Protein AF-A0A8T0GZN4-F1 (afdb_monomer_lite)

Sequence (92 aa):
MVCYEVLTGDVPFPEEKNPNNVKRMVLEGVRPDLPAHCPIEPKALITDCWNQDPLKRPSFAVICQKLKYLKYLLMTGFSSYQDSYPSTEEPS

InterPro domains:
  IPR000719 Protein kinase domain [PS50011] (1-70)
  IPR001245 Serine-threonine/tyrosine-protein kinase, catalytic domain [PF07714] (2-67)
  IPR011009 Protein kinase-like domain superfamily [SSF56112] (2-81)
  IPR051681 Serine/Threonine Kinases and Pseudokinases [PTHR44329] (1-70)

Radius of gyration: 17.46 Å; chains: 1; bounding box: 34×56×30 Å

pLDDT: mean 86.26, std 17.27, range [41.06, 98.12]

Organism: Ceratodon purpureus (NCBI:txid3225)

Foldseek 3Di:
DVLQCVQPVDDWPPVDPDVVVVVVCLLVVHGGDHDPPPDPLSVVLVPQCSDNDPVSRDDPVVSVVSVVVVVCCVVVPDPDDDPDPPDDDDDD

Structure (mmCIF, N/CA/C/O backbone):
data_AF-A0A8T0GZN4-F1
#
_entry.id   AF-A0A8T0GZN4-F1
#
loop_
_atom_site.group_PDB
_atom_site.id
_atom_site.type_symbol
_atom_site.label_atom_id
_atom_site.label_alt_id
_atom_site.label_comp_id
_atom_site.label_asym_id
_atom_site.label_entity_id
_atom_site.label_seq_id
_atom_site.pdbx_PDB_ins_code
_atom_site.Cartn_x
_atom_site.Cartn_y
_atom_site.Cartn_z
_atom_site.occupancy
_atom_site.B_iso_or_equiv
_atom_site.auth_seq_id
_atom_site.auth_comp_id
_atom_site.auth_asym_id
_atom_site.auth_atom_id
_atom_site.pdbx_PDB_model_num
ATOM 1 N N . MET A 1 1 ? -2.602 -4.584 -1.312 1.00 89.44 1 MET A N 1
ATOM 2 C CA . MET A 1 1 ? -2.008 -5.307 -2.453 1.00 89.44 1 MET A CA 1
ATOM 3 C C . MET A 1 1 ? -3.060 -5.674 -3.489 1.00 89.44 1 MET A C 1
ATOM 5 O O . MET A 1 1 ? -2.896 -5.218 -4.598 1.00 89.44 1 MET A O 1
ATOM 9 N N . VAL A 1 2 ? -4.190 -6.304 -3.141 1.00 93.31 2 VAL A N 1
ATOM 10 C CA . VAL A 1 2 ? -5.273 -6.627 -4.110 1.00 93.31 2 VAL A CA 1
ATOM 11 C C . VAL A 1 2 ? -5.662 -5.475 -5.052 1.00 93.31 2 VAL A C 1
ATOM 13 O O . VAL A 1 2 ? -5.744 -5.661 -6.257 1.00 93.31 2 VAL A O 1
ATOM 16 N N . CYS A 1 3 ? -5.865 -4.257 -4.536 1.00 91.75 3 CYS A N 1
ATOM 17 C CA . CYS A 1 3 ? -6.230 -3.119 -5.390 1.00 91.75 3 CYS A CA 1
ATOM 18 C C . CYS A 1 3 ? -5.152 -2.747 -6.426 1.00 91.75 3 CYS A C 1
ATOM 20 O O . CYS A 1 3 ? -5.498 -2.199 -7.462 1.00 91.75 3 CYS A O 1
ATOM 22 N N . TYR A 1 4 ? -3.874 -3.026 -6.144 1.00 93.88 4 TYR A N 1
ATOM 23 C CA . TYR A 1 4 ? -2.783 -2.855 -7.105 1.00 93.88 4 TYR A CA 1
ATOM 24 C C . TYR A 1 4 ? -2.954 -3.841 -8.259 1.00 93.88 4 TYR A C 1
ATOM 26 O O . TYR A 1 4 ? -3.084 -3.411 -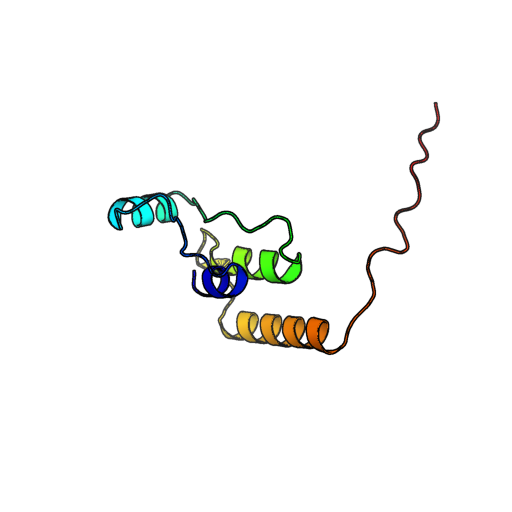9.393 1.00 93.88 4 TYR A O 1
ATOM 34 N N . GLU A 1 5 ? -3.072 -5.135 -7.948 1.00 94.38 5 GLU A N 1
ATOM 35 C CA . GLU A 1 5 ? -3.205 -6.208 -8.944 1.00 94.38 5 GLU A CA 1
ATOM 36 C C . GLU A 1 5 ? -4.430 -6.004 -9.841 1.00 94.38 5 GLU A C 1
ATOM 38 O O . GLU A 1 5 ? -4.359 -6.179 -11.051 1.00 94.38 5 GLU A O 1
ATOM 43 N N . VAL A 1 6 ? -5.554 -5.572 -9.261 1.00 91.00 6 VAL A N 1
ATOM 44 C CA . VAL A 1 6 ? -6.776 -5.265 -10.020 1.00 91.00 6 VAL A CA 1
ATOM 45 C C . VAL A 1 6 ? -6.585 -4.069 -10.955 1.00 91.00 6 VAL A C 1
ATOM 47 O O . VAL A 1 6 ? -7.163 -4.043 -12.037 1.00 91.00 6 VAL A O 1
ATOM 50 N N . LEU A 1 7 ? -5.819 -3.063 -10.530 1.00 88.50 7 LEU A N 1
ATOM 51 C CA . LEU A 1 7 ? -5.611 -1.836 -11.293 1.00 88.50 7 LEU A CA 1
ATOM 52 C C . LEU A 1 7 ? -4.585 -2.024 -12.416 1.00 88.50 7 LEU A C 1
ATOM 54 O O . LEU A 1 7 ? -4.783 -1.496 -13.506 1.00 88.50 7 LEU A O 1
ATOM 58 N N . THR A 1 8 ? -3.480 -2.711 -12.132 1.00 90.31 8 THR A N 1
ATOM 59 C CA . THR A 1 8 ? -2.349 -2.845 -13.060 1.00 90.31 8 THR A CA 1
ATOM 60 C C . THR A 1 8 ? -2.432 -4.111 -13.904 1.00 90.31 8 THR A C 1
ATOM 62 O O . THR A 1 8 ? -1.920 -4.126 -15.016 1.00 90.31 8 THR A O 1
ATOM 65 N N . GLY A 1 9 ? -3.084 -5.165 -13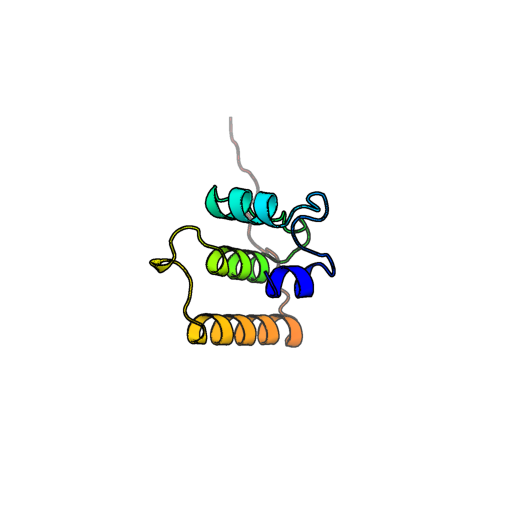.403 1.00 92.25 9 GLY A N 1
ATOM 66 C CA . GLY A 1 9 ? -3.003 -6.511 -13.975 1.00 92.25 9 GLY A CA 1
ATOM 67 C C . GLY A 1 9 ? -1.701 -7.246 -13.631 1.00 92.25 9 GLY A C 1
ATOM 68 O O . GLY A 1 9 ? -1.533 -8.395 -14.037 1.00 92.25 9 GLY A O 1
ATOM 69 N N . ASP A 1 10 ? -0.812 -6.615 -12.862 1.00 92.88 10 ASP A N 1
ATOM 70 C CA . ASP A 1 10 ? 0.514 -7.125 -12.520 1.00 92.88 10 ASP A CA 1
ATOM 71 C C . ASP A 1 10 ? 0.587 -7.609 -11.071 1.00 92.88 10 ASP A C 1
ATOM 73 O O . ASP A 1 10 ? -0.140 -7.146 -10.188 1.00 92.88 10 ASP A O 1
ATOM 77 N N . VAL A 1 11 ? 1.546 -8.495 -10.799 1.00 93.50 11 VAL A N 1
ATOM 78 C CA . VAL A 1 11 ? 1.882 -8.897 -9.429 1.00 93.50 11 VAL A CA 1
ATOM 79 C C . VAL A 1 11 ? 2.727 -7.818 -8.739 1.00 93.50 11 VAL A C 1
ATOM 81 O O . VAL A 1 11 ? 3.605 -7.223 -9.367 1.00 93.50 11 VAL A O 1
ATOM 84 N N . PRO A 1 12 ? 2.514 -7.544 -7.440 1.00 94.56 12 PRO A N 1
ATOM 85 C CA . PRO A 1 12 ? 3.331 -6.585 -6.710 1.00 94.56 12 PRO A CA 1
ATOM 86 C C . PRO A 1 12 ? 4.760 -7.115 -6.536 1.00 94.56 12 PRO A C 1
ATOM 88 O O . PRO A 1 12 ? 4.951 -8.272 -6.170 1.00 94.56 12 PRO A O 1
ATOM 91 N N . PHE A 1 13 ? 5.749 -6.235 -6.713 1.00 95.19 13 PHE A N 1
ATOM 92 C CA . PHE A 1 13 ? 7.181 -6.558 -6.606 1.00 95.19 13 PHE A CA 1
ATOM 93 C C . PHE A 1 13 ? 7.634 -7.699 -7.546 1.00 95.19 13 PHE A C 1
ATOM 95 O O . PHE A 1 13 ? 8.220 -8.672 -7.073 1.00 95.19 13 PHE A O 1
ATOM 102 N N . PRO A 1 14 ? 7.409 -7.595 -8.872 1.00 93.75 14 PRO A N 1
ATOM 103 C CA . PRO A 1 14 ? 7.679 -8.691 -9.813 1.00 93.75 14 PRO A CA 1
ATOM 104 C C . PRO A 1 14 ? 9.159 -9.113 -9.860 1.00 93.75 14 PRO A C 1
ATOM 106 O O . PRO A 1 14 ? 9.468 -10.266 -10.158 1.00 93.75 14 PRO A O 1
ATOM 109 N N . GLU A 1 15 ? 10.069 -8.200 -9.515 1.00 94.56 15 GLU A N 1
ATOM 110 C CA . GLU A 1 15 ? 11.515 -8.440 -9.499 1.00 94.56 15 GLU A CA 1
ATOM 111 C C . GLU A 1 15 ? 11.987 -9.278 -8.299 1.00 94.56 15 GLU A C 1
ATOM 113 O O . GLU A 1 15 ? 13.057 -9.886 -8.349 1.00 94.56 15 GLU A O 1
ATOM 118 N N . GLU A 1 16 ? 11.210 -9.340 -7.211 1.00 96.19 16 GLU A N 1
ATOM 119 C CA . GLU A 1 16 ? 11.609 -10.034 -5.986 1.00 96.19 16 GLU A CA 1
ATOM 120 C C . GLU A 1 16 ? 10.870 -11.368 -5.837 1.00 96.19 16 GLU A C 1
ATOM 122 O O . GLU A 1 16 ? 9.692 -11.437 -5.488 1.00 96.19 16 GLU A O 1
ATOM 127 N N . LYS A 1 17 ? 11.601 -12.463 -6.061 1.00 95.00 17 LYS A N 1
ATOM 128 C CA . LYS A 1 17 ? 11.063 -13.830 -5.997 1.00 95.00 17 LYS A CA 1
ATOM 129 C C . LYS A 1 17 ? 11.036 -14.400 -4.579 1.00 95.00 17 LYS A C 1
ATOM 131 O O . LYS A 1 17 ? 10.380 -15.415 -4.353 1.00 95.00 17 LYS A O 1
ATOM 136 N N . ASN A 1 18 ? 11.762 -13.801 -3.634 1.00 96.75 18 ASN A N 1
ATOM 137 C CA . ASN A 1 18 ? 11.843 -14.264 -2.254 1.00 96.75 18 ASN A CA 1
ATOM 138 C C . ASN A 1 18 ? 10.805 -13.548 -1.365 1.00 96.75 18 ASN A C 1
ATOM 140 O O . ASN A 1 18 ? 10.968 -12.364 -1.052 1.00 96.75 18 ASN A O 1
ATOM 144 N N . PRO A 1 19 ? 9.791 -14.261 -0.838 1.00 94.75 19 PRO A N 1
ATOM 145 C CA . PRO A 1 19 ? 8.756 -13.658 0.003 1.00 94.75 19 PRO A CA 1
ATOM 146 C C . PRO A 1 19 ? 9.293 -12.984 1.274 1.00 94.75 19 PRO A C 1
ATOM 148 O O . PRO A 1 19 ? 8.699 -12.022 1.764 1.00 94.75 19 PRO A O 1
ATOM 151 N N . ASN A 1 20 ? 10.422 -13.453 1.818 1.00 97.56 20 ASN A N 1
ATOM 152 C CA . ASN A 1 20 ? 11.030 -12.846 3.005 1.00 97.56 20 ASN A CA 1
ATOM 153 C C . ASN A 1 20 ? 11.636 -11.472 2.700 1.00 97.56 20 ASN A C 1
ATOM 155 O O . ASN A 1 20 ? 11.554 -10.570 3.536 1.00 97.56 20 ASN A O 1
ATOM 159 N N . ASN A 1 21 ? 12.195 -11.291 1.501 1.00 97.62 21 ASN A N 1
ATOM 160 C CA . ASN A 1 21 ? 12.680 -9.989 1.057 1.00 97.62 21 ASN A CA 1
ATOM 161 C C . ASN A 1 21 ? 11.514 -9.031 0.816 1.00 97.62 21 ASN A C 1
ATOM 163 O O . ASN A 1 21 ? 11.558 -7.916 1.329 1.00 97.62 21 ASN A O 1
ATOM 167 N N . VAL A 1 22 ? 10.435 -9.484 0.161 1.00 96.38 22 VAL A N 1
ATOM 168 C CA . VAL A 1 22 ? 9.206 -8.682 -0.000 1.00 96.38 22 VAL A CA 1
ATOM 169 C C . VAL A 1 22 ? 8.670 -8.235 1.359 1.00 96.38 22 VAL A C 1
ATOM 171 O O . VAL A 1 22 ? 8.375 -7.057 1.562 1.00 96.38 22 VAL A O 1
ATOM 174 N N . LYS A 1 23 ? 8.593 -9.153 2.332 1.00 95.88 23 LYS A N 1
ATOM 175 C CA . LYS A 1 23 ? 8.170 -8.829 3.700 1.00 95.88 23 LYS A CA 1
ATOM 176 C C . LYS A 1 23 ? 9.049 -7.738 4.314 1.00 95.88 23 LYS A C 1
ATOM 178 O O . LYS A 1 23 ? 8.514 -6.796 4.894 1.00 95.88 23 LYS A O 1
ATOM 183 N N . ARG A 1 24 ? 10.373 -7.846 4.181 1.00 97.75 24 ARG A N 1
ATOM 184 C CA . ARG A 1 24 ? 11.319 -6.845 4.692 1.00 97.75 24 ARG A CA 1
ATOM 185 C C . ARG A 1 24 ? 11.139 -5.487 4.007 1.00 97.75 24 ARG A C 1
ATOM 187 O O . ARG A 1 24 ? 10.977 -4.496 4.707 1.00 97.75 24 ARG A O 1
ATOM 194 N N . MET A 1 25 ? 11.059 -5.451 2.678 1.00 96.94 25 MET A N 1
ATOM 195 C CA . MET A 1 25 ? 10.808 -4.228 1.903 1.00 96.94 25 MET A CA 1
ATOM 196 C C . MET A 1 25 ? 9.520 -3.523 2.351 1.00 96.94 25 MET A C 1
ATOM 198 O O . MET A 1 25 ? 9.506 -2.316 2.580 1.00 96.94 25 MET A O 1
ATOM 202 N N . VAL A 1 26 ? 8.432 -4.278 2.545 1.00 96.00 26 VAL A N 1
ATOM 203 C CA . VAL A 1 26 ? 7.158 -3.720 3.024 1.00 96.00 26 VAL A CA 1
ATOM 204 C C . VAL A 1 26 ? 7.292 -3.144 4.435 1.00 96.00 26 VAL A C 1
ATOM 206 O O . VAL A 1 26 ? 6.752 -2.065 4.697 1.00 96.00 26 VAL A O 1
ATOM 209 N N . LEU A 1 27 ? 8.016 -3.825 5.331 1.00 95.56 27 LEU A N 1
ATOM 210 C CA . LEU A 1 27 ? 8.298 -3.331 6.684 1.00 95.56 27 LEU A CA 1
ATOM 211 C C . LEU A 1 27 ? 9.150 -2.053 6.670 1.00 95.56 27 LEU A C 1
ATOM 213 O O . LEU A 1 27 ? 8.904 -1.172 7.488 1.00 95.56 27 LEU A O 1
ATOM 217 N N . GLU A 1 28 ? 10.070 -1.922 5.715 1.00 97.06 28 GLU A N 1
ATOM 218 C CA . GLU A 1 28 ? 10.891 -0.723 5.472 1.00 97.06 28 GLU A CA 1
ATOM 219 C C . GLU A 1 28 ? 10.107 0.425 4.800 1.00 97.06 28 GLU A C 1
ATOM 221 O O . GLU A 1 28 ? 10.635 1.518 4.621 1.00 97.06 28 GLU A O 1
ATOM 226 N N . GLY A 1 29 ? 8.834 0.215 4.453 1.00 96.12 29 GLY A N 1
ATOM 227 C CA . GLY A 1 29 ? 7.982 1.242 3.848 1.00 96.12 29 GLY A CA 1
ATOM 228 C C . GLY A 1 29 ? 7.979 1.253 2.321 1.00 96.12 29 GLY A C 1
ATOM 229 O O . GLY A 1 29 ? 7.246 2.043 1.729 1.00 96.12 29 GLY A O 1
ATOM 230 N N . VAL A 1 30 ? 8.709 0.345 1.672 1.00 96.81 30 VAL A N 1
ATOM 231 C CA . VAL A 1 30 ? 8.713 0.220 0.210 1.00 96.81 30 VAL A CA 1
ATOM 232 C C . VAL A 1 30 ? 7.340 -0.252 -0.275 1.00 96.81 30 VAL A C 1
ATOM 234 O O . VAL A 1 30 ? 6.703 -1.116 0.343 1.00 96.81 30 VAL A O 1
ATOM 237 N N . ARG A 1 31 ? 6.863 0.325 -1.380 1.00 96.12 31 ARG A N 1
ATOM 238 C CA . ARG A 1 31 ? 5.594 -0.020 -2.035 1.00 96.12 31 ARG A CA 1
ATOM 239 C C . ARG A 1 31 ? 5.816 -0.219 -3.539 1.00 96.12 31 ARG A C 1
ATOM 241 O O . ARG A 1 31 ? 6.731 0.396 -4.073 1.00 96.12 31 ARG A O 1
ATOM 248 N N . PRO A 1 32 ? 5.011 -1.061 -4.208 1.00 94.69 32 PRO A N 1
ATOM 249 C CA . PRO A 1 32 ? 5.018 -1.176 -5.662 1.00 94.69 32 PRO A CA 1
ATOM 250 C C . PRO A 1 32 ? 4.709 0.158 -6.348 1.00 94.69 32 PRO A C 1
ATOM 252 O O . PRO A 1 32 ? 3.839 0.907 -5.893 1.00 94.69 32 PRO A O 1
ATOM 255 N N . ASP A 1 33 ? 5.368 0.410 -7.474 1.00 92.38 33 ASP A N 1
ATOM 256 C CA . ASP A 1 33 ? 5.132 1.605 -8.276 1.00 92.38 33 ASP A CA 1
ATOM 257 C C . ASP A 1 33 ? 3.788 1.531 -8.995 1.00 92.38 33 ASP A C 1
ATOM 259 O O . ASP A 1 33 ? 3.488 0.575 -9.712 1.00 92.38 33 ASP A O 1
ATOM 263 N N . LEU A 1 34 ? 2.973 2.567 -8.809 1.00 92.00 34 LEU A N 1
ATOM 264 C CA . LEU A 1 34 ? 1.708 2.717 -9.518 1.00 92.00 34 LEU A CA 1
ATOM 265 C C . LEU A 1 34 ? 1.949 3.379 -10.883 1.00 92.00 34 LEU A C 1
ATOM 267 O O . LEU A 1 34 ? 2.657 4.391 -10.932 1.00 92.00 34 LEU A O 1
ATOM 271 N N . PRO A 1 35 ? 1.324 2.887 -11.970 1.00 88.50 35 PRO A N 1
ATOM 272 C CA . PRO A 1 35 ? 1.507 3.456 -13.299 1.00 88.50 35 PRO A CA 1
ATOM 273 C C . PRO A 1 35 ? 1.169 4.948 -13.349 1.00 88.50 35 PRO A C 1
ATOM 275 O O . PRO A 1 35 ? 0.216 5.407 -12.715 1.00 88.50 35 PRO A O 1
ATOM 278 N N . ALA A 1 36 ? 1.916 5.711 -14.152 1.00 87.44 36 ALA A N 1
ATOM 279 C CA . ALA A 1 36 ? 1.718 7.157 -14.288 1.00 87.44 36 ALA A CA 1
ATOM 280 C C . ALA A 1 36 ? 0.327 7.533 -14.831 1.00 87.44 36 ALA A C 1
ATOM 282 O O . ALA A 1 36 ? -0.192 8.593 -14.506 1.00 87.44 36 ALA A O 1
ATOM 283 N N . HIS A 1 37 ? -0.284 6.648 -15.620 1.00 86.44 37 HIS A N 1
ATOM 284 C CA . HIS A 1 37 ? -1.617 6.832 -16.191 1.00 86.44 37 HIS A CA 1
ATOM 285 C C . HIS A 1 37 ? -2.756 6.429 -15.237 1.00 86.44 37 HIS A C 1
ATOM 287 O O . HIS A 1 37 ? -3.923 6.533 -15.608 1.00 86.44 37 HIS A O 1
ATOM 293 N N . CYS A 1 38 ? -2.452 5.944 -14.026 1.00 86.69 38 CYS A N 1
ATOM 294 C CA . CYS A 1 38 ? -3.484 5.667 -13.034 1.00 86.69 38 CYS A CA 1
ATOM 295 C C . CYS A 1 38 ? -4.191 6.977 -12.643 1.00 86.69 38 CYS A C 1
ATOM 297 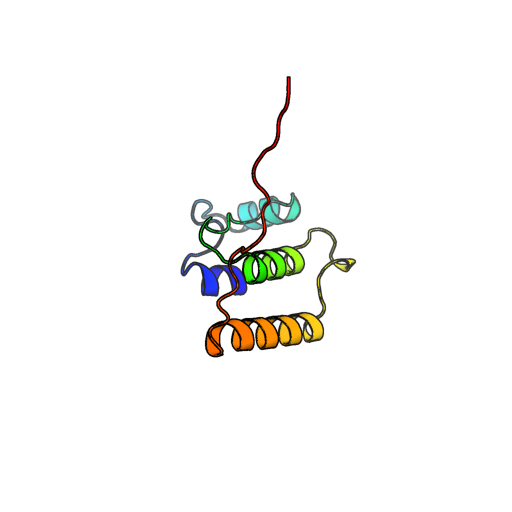O O . CYS A 1 38 ? -3.502 7.920 -12.238 1.00 86.69 38 CYS A O 1
ATOM 299 N N . PRO A 1 39 ? -5.538 7.033 -12.665 1.00 87.94 39 PRO A N 1
ATOM 300 C CA . PRO A 1 39 ? -6.265 8.203 -12.191 1.00 87.94 39 PRO A CA 1
ATOM 301 C C . PRO A 1 39 ? -5.907 8.541 -10.736 1.00 87.94 39 PRO A C 1
ATOM 303 O O . PRO A 1 39 ? -5.529 7.666 -9.942 1.00 87.94 39 PRO A O 1
ATOM 306 N N . ILE A 1 40 ? -6.014 9.824 -10.390 1.00 90.00 40 ILE A N 1
ATOM 307 C CA . ILE A 1 40 ? -5.533 10.374 -9.115 1.00 90.00 40 ILE A CA 1
ATOM 308 C C . ILE A 1 40 ? -6.268 9.731 -7.935 1.00 90.00 40 ILE A C 1
ATOM 310 O O . ILE A 1 40 ? -5.656 9.393 -6.920 1.00 90.00 40 ILE A O 1
ATOM 314 N N . GLU A 1 41 ? -7.570 9.508 -8.066 1.00 91.06 41 GLU A N 1
ATOM 315 C CA . GLU A 1 41 ? -8.426 9.083 -6.967 1.00 91.06 41 GLU A CA 1
ATOM 316 C C . GLU A 1 41 ? -8.239 7.594 -6.595 1.00 91.06 41 GLU A C 1
ATOM 318 O O . GLU A 1 41 ? -8.074 7.304 -5.404 1.00 91.06 41 GLU A O 1
ATOM 323 N N . PRO A 1 42 ? -8.171 6.632 -7.544 1.00 91.56 42 PRO A N 1
ATOM 324 C CA . PRO A 1 42 ? -7.720 5.269 -7.260 1.00 91.56 42 PRO A CA 1
ATOM 325 C C . PRO A 1 42 ? -6.303 5.220 -6.679 1.00 91.56 42 PRO A C 1
ATOM 327 O O . PRO A 1 42 ? -6.075 4.504 -5.701 1.00 91.56 42 PRO A O 1
ATOM 330 N N . LYS A 1 43 ? -5.362 6.007 -7.223 1.00 92.94 43 LYS A N 1
A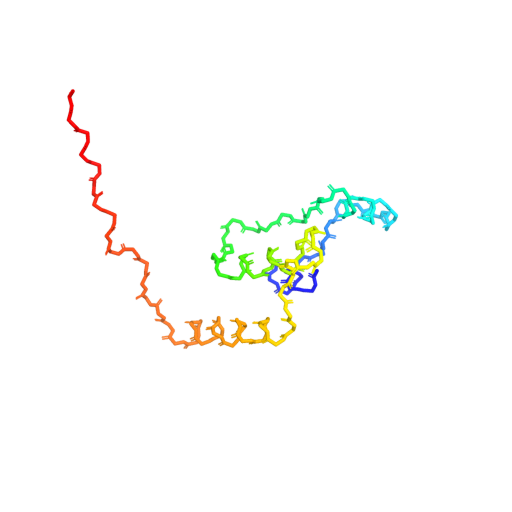TOM 331 C CA . LYS A 1 43 ? -3.977 6.070 -6.727 1.00 92.94 43 LYS A CA 1
ATOM 332 C C . LYS A 1 43 ? -3.926 6.512 -5.266 1.00 92.94 43 LYS A C 1
ATOM 334 O O . LYS A 1 43 ? -3.250 5.874 -4.455 1.00 92.94 43 LYS A O 1
ATOM 339 N N . ALA A 1 44 ? -4.675 7.555 -4.916 1.00 93.69 44 ALA A N 1
ATOM 340 C CA . A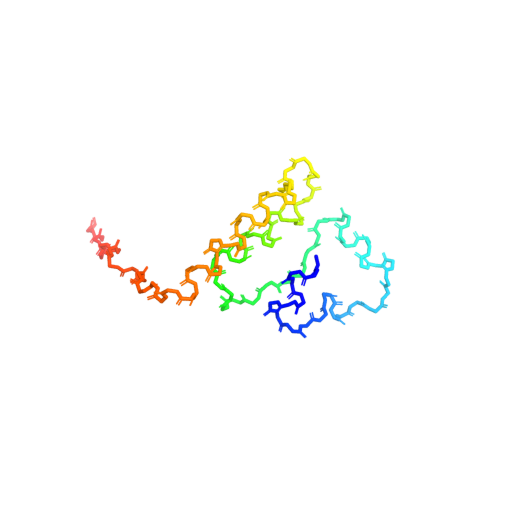LA A 1 44 ? -4.791 8.039 -3.545 1.00 93.69 44 ALA A CA 1
ATOM 341 C C . ALA A 1 44 ? -5.389 6.972 -2.616 1.00 93.69 44 ALA A C 1
ATOM 343 O O . ALA A 1 44 ? -4.824 6.693 -1.562 1.00 93.69 44 ALA A O 1
ATOM 344 N N . LEU A 1 45 ? -6.473 6.301 -3.025 1.00 95.31 45 LEU A N 1
ATOM 345 C CA . LEU A 1 45 ? -7.087 5.241 -2.219 1.00 95.31 45 LEU A CA 1
ATOM 346 C C . LEU A 1 45 ? -6.135 4.061 -1.972 1.00 95.31 45 LEU A C 1
ATOM 348 O O . LEU A 1 45 ? -6.032 3.589 -0.837 1.00 95.31 45 LEU A O 1
ATOM 352 N N . ILE A 1 46 ? -5.443 3.576 -3.009 1.00 95.12 46 ILE A N 1
ATOM 353 C CA . ILE A 1 46 ? -4.444 2.505 -2.862 1.00 95.12 46 ILE A CA 1
ATOM 354 C C . ILE A 1 46 ? -3.342 2.963 -1.901 1.00 95.12 46 ILE A C 1
ATOM 356 O O . ILE A 1 46 ? -2.931 2.192 -1.029 1.00 95.12 46 ILE A O 1
ATOM 360 N N . THR A 1 47 ? -2.946 4.235 -2.007 1.00 94.81 47 THR A N 1
ATOM 361 C CA . THR A 1 47 ? -1.921 4.839 -1.157 1.00 94.81 47 THR A CA 1
ATOM 362 C C . THR A 1 47 ? -2.315 4.914 0.314 1.00 94.81 47 THR A C 1
ATOM 364 O O . THR A 1 47 ? -1.534 4.540 1.191 1.00 94.81 47 THR A O 1
ATOM 367 N N . ASP A 1 48 ? -3.555 5.294 0.597 1.00 96.62 48 ASP A N 1
ATOM 368 C CA . ASP A 1 48 ? -4.105 5.294 1.952 1.00 96.62 48 ASP A CA 1
ATOM 369 C C . ASP A 1 48 ? -4.149 3.871 2.546 1.00 96.62 48 ASP A C 1
ATOM 371 O O . ASP A 1 48 ? -3.820 3.657 3.716 1.00 96.62 48 ASP A O 1
ATOM 375 N N . CYS A 1 49 ? -4.521 2.869 1.739 1.00 96.88 49 CYS A N 1
ATOM 376 C CA . CYS A 1 49 ? -4.692 1.485 2.198 1.00 96.88 49 CYS A CA 1
ATOM 377 C C . CYS A 1 49 ? -3.391 0.832 2.685 1.00 96.88 49 CYS A C 1
ATOM 379 O O . CYS A 1 49 ? -3.427 -0.018 3.577 1.00 96.88 49 CYS A O 1
ATOM 381 N N . TRP A 1 50 ? -2.246 1.198 2.107 1.00 95.19 50 TRP A N 1
ATOM 382 C CA . TRP A 1 50 ? -0.941 0.643 2.478 1.00 95.19 50 TRP A CA 1
ATOM 383 C C . TRP A 1 50 ? -0.067 1.626 3.268 1.00 95.19 50 TRP A C 1
ATOM 385 O O . TRP A 1 50 ? 1.162 1.505 3.253 1.00 95.19 50 TRP A O 1
ATOM 395 N N . ASN A 1 51 ? -0.678 2.587 3.971 1.00 96.94 51 ASN A N 1
ATOM 396 C CA . ASN A 1 51 ? 0.046 3.502 4.854 1.00 96.94 51 ASN A CA 1
ATOM 397 C C . ASN A 1 51 ? 0.922 2.721 5.856 1.00 96.94 51 ASN A C 1
ATOM 399 O O . ASN A 1 51 ? 0.510 1.677 6.377 1.00 96.94 51 ASN A O 1
ATOM 403 N N . GLN A 1 52 ? 2.147 3.193 6.100 1.00 96.75 52 GLN A N 1
ATOM 404 C CA . GLN A 1 52 ? 3.060 2.535 7.037 1.00 96.75 52 GLN A CA 1
ATOM 405 C C . GLN A 1 52 ? 2.490 2.532 8.458 1.00 96.75 52 GLN A C 1
ATOM 407 O O . GLN A 1 52 ? 2.579 1.514 9.140 1.00 96.75 52 GLN A O 1
ATOM 412 N N . ASP A 1 53 ? 1.849 3.630 8.859 1.00 96.88 53 ASP A N 1
ATOM 413 C CA . ASP A 1 53 ? 1.125 3.737 10.119 1.00 96.88 53 ASP A CA 1
ATOM 414 C C . ASP A 1 53 ? -0.241 3.033 9.997 1.00 96.88 53 ASP A C 1
ATOM 416 O O . ASP A 1 53 ? -1.093 3.477 9.216 1.00 96.88 53 ASP A O 1
ATOM 420 N N . PRO A 1 54 ? -0.488 1.944 10.750 1.00 95.62 54 PRO A N 1
ATOM 421 C CA . PRO A 1 54 ? -1.758 1.229 10.704 1.00 95.62 54 PRO A CA 1
ATOM 422 C C . PRO A 1 54 ? -2.961 2.094 11.091 1.00 95.62 54 PRO A C 1
ATOM 424 O O . PRO A 1 54 ? -4.051 1.855 10.577 1.00 95.62 54 PRO A O 1
ATOM 427 N N . LEU A 1 55 ? -2.776 3.102 11.952 1.00 97.56 55 LEU A N 1
ATOM 428 C CA . LEU A 1 55 ? -3.856 3.980 12.415 1.00 97.56 55 LEU A CA 1
ATOM 429 C C . LEU A 1 55 ? -4.303 4.978 11.342 1.00 97.56 55 LEU A C 1
ATOM 431 O O . LEU A 1 55 ? -5.423 5.478 11.393 1.00 97.56 55 LEU A O 1
ATOM 435 N N . LYS A 1 56 ? -3.445 5.249 10.353 1.00 97.62 56 LYS A N 1
ATOM 436 C CA . LYS A 1 56 ? -3.766 6.109 9.205 1.00 97.62 56 LYS A CA 1
ATOM 437 C C . LYS A 1 56 ? -4.446 5.354 8.068 1.00 97.62 56 LYS A C 1
ATOM 439 O O . LYS A 1 56 ? -4.866 5.977 7.094 1.00 97.62 56 LYS A O 1
ATOM 444 N N . ARG A 1 57 ? -4.547 4.024 8.157 1.00 97.81 57 ARG A N 1
ATOM 445 C CA . ARG A 1 57 ? -5.221 3.227 7.130 1.00 97.81 57 ARG A CA 1
ATOM 446 C C . ARG A 1 57 ? -6.734 3.423 7.242 1.00 97.81 57 ARG A C 1
ATOM 448 O O . ARG A 1 57 ? -7.278 3.380 8.347 1.00 97.81 57 ARG A O 1
ATOM 455 N N . PRO A 1 58 ? -7.440 3.607 6.118 1.00 97.81 58 PRO A N 1
ATOM 456 C CA . PRO A 1 58 ? -8.883 3.754 6.135 1.00 97.81 58 PRO A CA 1
ATOM 457 C C . PRO A 1 58 ? -9.540 2.452 6.594 1.00 97.81 58 PRO A C 1
ATOM 459 O O . PRO A 1 58 ? -9.081 1.351 6.282 1.00 97.81 58 PRO A O 1
ATOM 462 N N . SER A 1 59 ? -10.663 2.575 7.300 1.00 98.12 59 SER A N 1
ATOM 463 C CA . SER A 1 59 ? -11.496 1.416 7.610 1.00 98.12 59 SER A CA 1
ATOM 464 C C . SER A 1 59 ? -12.106 0.839 6.332 1.00 98.12 59 SER A C 1
ATOM 466 O O . SER A 1 59 ? -12.295 1.540 5.334 1.00 98.12 59 SER A O 1
ATOM 468 N N . PHE A 1 60 ? -12.491 -0.436 6.368 1.00 96.62 60 PHE A N 1
ATOM 469 C CA . PHE A 1 60 ? -13.128 -1.072 5.216 1.00 96.62 60 PHE A CA 1
ATOM 470 C C . PHE A 1 60 ? -14.418 -0.354 4.782 1.00 96.62 60 PHE A C 1
ATOM 472 O O . PHE A 1 60 ? -14.680 -0.224 3.590 1.00 96.62 60 PHE A O 1
ATOM 479 N N . ALA A 1 61 ? -15.177 0.205 5.731 1.00 98.12 61 ALA A N 1
ATOM 480 C CA . ALA A 1 61 ? -16.355 1.017 5.430 1.00 98.12 61 ALA A CA 1
ATOM 481 C C . ALA A 1 61 ? -16.004 2.258 4.585 1.00 98.12 61 ALA A C 1
ATOM 483 O O . ALA A 1 61 ? -16.664 2.521 3.577 1.00 98.12 61 ALA A O 1
ATOM 484 N N . VAL A 1 62 ? -14.929 2.970 4.945 1.00 97.44 62 VAL A N 1
ATOM 485 C CA . VAL A 1 62 ? -14.421 4.124 4.183 1.00 97.44 62 VAL A CA 1
ATOM 486 C C . VAL A 1 62 ? -13.925 3.689 2.804 1.00 97.44 62 VAL A C 1
ATOM 488 O O . VAL A 1 62 ? -14.227 4.350 1.810 1.00 97.44 62 VAL A O 1
ATOM 491 N N . ILE A 1 63 ? -13.221 2.555 2.714 1.00 97.06 63 ILE A N 1
ATOM 492 C CA . ILE A 1 63 ? -12.764 1.990 1.434 1.00 97.06 63 ILE A CA 1
ATOM 493 C C . ILE A 1 63 ? -13.964 1.711 0.520 1.00 97.06 63 ILE A C 1
ATOM 495 O O . ILE A 1 63 ? -13.985 2.171 -0.620 1.00 97.06 63 ILE A O 1
ATOM 499 N N . CYS A 1 64 ? -14.998 1.023 1.014 1.00 96.94 64 CYS A N 1
ATOM 500 C CA . CYS A 1 64 ? -16.206 0.744 0.238 1.00 96.94 64 CYS A CA 1
ATOM 501 C C . CYS A 1 64 ? -16.915 2.021 -0.225 1.00 96.94 64 CYS A C 1
ATOM 503 O O . CYS A 1 64 ? -17.396 2.074 -1.356 1.00 96.94 64 CYS A O 1
ATOM 505 N N . GLN A 1 65 ? -16.993 3.044 0.628 1.00 96.88 65 GLN A N 1
ATOM 506 C CA . GLN A 1 65 ? -17.581 4.331 0.261 1.00 96.88 65 GLN A CA 1
ATOM 507 C C . GLN A 1 65 ? -16.789 5.007 -0.866 1.00 96.88 65 GLN A C 1
ATOM 509 O O . GLN A 1 65 ? -17.385 5.393 -1.874 1.00 96.88 65 GLN A O 1
ATOM 514 N N . LYS A 1 66 ? -15.457 5.088 -0.738 1.00 95.38 66 LYS A N 1
ATOM 515 C CA . LYS A 1 66 ? -14.579 5.646 -1.777 1.00 95.38 66 LYS A CA 1
ATOM 516 C C . LYS A 1 66 ? -14.708 4.863 -3.089 1.00 95.38 66 LYS A C 1
ATOM 518 O O . LYS A 1 66 ? -14.910 5.470 -4.133 1.00 95.38 66 LYS A O 1
ATOM 523 N N . LEU A 1 67 ? -14.701 3.528 -3.052 1.00 94.56 67 LEU A N 1
ATOM 524 C CA . LEU A 1 67 ? -14.868 2.691 -4.250 1.00 94.56 67 LEU A CA 1
ATOM 525 C C . LEU A 1 67 ? -16.227 2.889 -4.939 1.00 94.56 67 LEU A C 1
ATOM 527 O O . LEU A 1 67 ? -16.287 2.927 -6.166 1.00 94.56 67 LEU A O 1
ATOM 531 N N . LYS A 1 68 ? -17.320 3.047 -4.179 1.00 95.06 68 LYS A N 1
ATOM 532 C CA . LYS A 1 68 ? -18.644 3.365 -4.747 1.00 95.06 68 LYS A CA 1
ATOM 533 C C . LYS A 1 68 ? -18.636 4.712 -5.464 1.00 95.06 68 LYS A C 1
ATOM 535 O O . LYS A 1 68 ? -19.202 4.819 -6.548 1.00 95.06 68 LYS A O 1
ATOM 540 N N . TYR A 1 69 ? -17.981 5.710 -4.875 1.00 92.88 69 TYR A N 1
ATOM 541 C CA . TYR A 1 69 ? -17.827 7.026 -5.483 1.00 92.88 69 TYR A CA 1
ATOM 542 C C . TYR A 1 69 ? -16.987 6.967 -6.767 1.00 92.88 69 TYR A C 1
ATOM 544 O O . TYR A 1 69 ? -17.428 7.460 -7.799 1.00 92.88 69 TYR A O 1
ATOM 552 N N . LEU A 1 70 ? -15.846 6.271 -6.749 1.00 91.44 70 LEU A N 1
ATOM 553 C CA . LEU A 1 70 ? -15.025 6.047 -7.946 1.00 91.44 70 LEU A CA 1
ATOM 554 C C . LEU A 1 70 ? -15.817 5.358 -9.058 1.00 91.44 70 LEU A C 1
ATOM 556 O O . LEU A 1 70 ? -15.803 5.803 -10.202 1.00 91.44 70 LEU A O 1
ATOM 560 N N . LYS A 1 71 ? -16.561 4.301 -8.715 1.00 91.69 71 LYS A N 1
ATOM 561 C CA . LYS A 1 71 ? -17.447 3.616 -9.660 1.00 91.69 71 LYS A CA 1
ATOM 562 C C . LYS A 1 71 ? -18.468 4.583 -10.259 1.00 91.69 71 LYS A C 1
ATOM 564 O O . LYS A 1 71 ? -18.674 4.563 -11.466 1.00 91.69 71 LYS A O 1
ATOM 569 N N . TYR A 1 72 ? -19.094 5.424 -9.438 1.00 92.25 72 TYR A N 1
ATOM 570 C CA . TYR A 1 72 ? -20.046 6.425 -9.913 1.00 92.25 72 TYR A CA 1
ATOM 571 C C . TYR A 1 72 ? -19.396 7.407 -10.896 1.00 92.25 72 TYR A C 1
ATOM 573 O O . TYR A 1 72 ? -19.952 7.625 -11.971 1.00 92.25 72 TYR A O 1
ATOM 581 N N . LEU A 1 73 ? -18.210 7.935 -10.579 1.00 87.00 73 LEU A N 1
ATOM 582 C CA . LEU A 1 73 ? -17.482 8.856 -11.460 1.00 87.00 73 LEU A CA 1
ATOM 583 C C . LEU A 1 73 ? -17.176 8.223 -12.822 1.00 87.00 73 LEU A C 1
ATOM 585 O O . LEU A 1 73 ? -17.438 8.827 -13.860 1.00 87.00 73 LEU A O 1
ATOM 589 N N . LEU A 1 74 ? -16.686 6.982 -12.817 1.00 85.25 74 LEU A N 1
ATOM 590 C CA . LEU A 1 74 ? -16.341 6.252 -14.038 1.00 85.25 74 LEU A CA 1
ATOM 591 C C . LEU A 1 74 ? -17.576 5.892 -14.877 1.00 85.25 74 LEU A C 1
ATOM 593 O O . LEU A 1 74 ? -17.509 5.900 -16.101 1.00 85.25 74 LEU A O 1
ATOM 597 N N . MET A 1 75 ? -18.706 5.581 -14.234 1.00 87.56 75 MET A N 1
ATOM 598 C CA . MET A 1 75 ? -19.939 5.190 -14.927 1.00 87.56 75 MET A CA 1
ATOM 599 C C . MET A 1 75 ? -20.760 6.373 -15.441 1.00 87.56 75 MET A C 1
ATOM 601 O O . MET A 1 75 ? -21.513 6.208 -16.396 1.00 87.56 75 MET A O 1
ATOM 605 N N . THR A 1 76 ? -20.655 7.540 -14.806 1.00 85.44 76 THR A N 1
ATOM 606 C CA . THR A 1 76 ? -21.443 8.728 -15.177 1.00 85.44 76 THR A CA 1
ATOM 607 C C . THR A 1 76 ? -20.696 9.700 -16.088 1.00 85.44 76 THR A C 1
ATOM 609 O O . THR A 1 76 ? -21.277 10.702 -16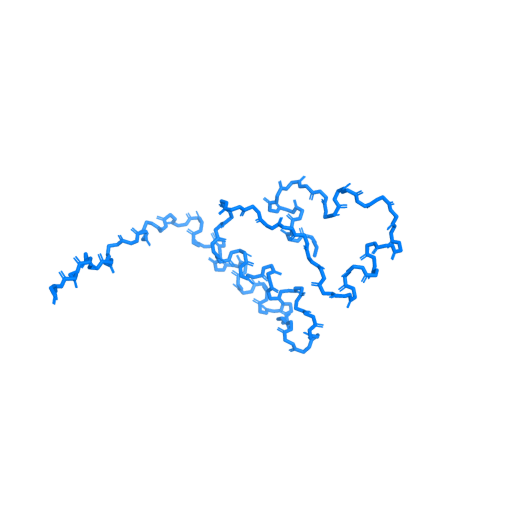.492 1.00 85.44 76 THR A O 1
ATOM 612 N N . GLY A 1 77 ? -19.453 9.383 -16.473 1.00 69.50 77 GLY A N 1
ATOM 613 C CA . GLY A 1 77 ? -18.733 10.092 -17.531 1.00 69.50 77 GLY A CA 1
ATOM 614 C C . GLY A 1 77 ? -18.511 11.572 -17.228 1.00 69.50 77 GLY A C 1
ATOM 615 O O . GLY A 1 77 ? -18.785 12.419 -18.077 1.00 69.50 77 GLY A O 1
ATOM 616 N N . PHE A 1 78 ? -18.031 11.904 -16.026 1.00 63.78 78 PHE A N 1
ATOM 617 C CA . PHE A 1 78 ? -17.740 13.297 -15.693 1.00 63.78 78 PHE A CA 1
ATOM 618 C C . PHE A 1 78 ? -16.476 13.788 -16.412 1.00 63.78 78 PHE A C 1
ATOM 620 O O . PHE A 1 78 ? -15.344 13.592 -15.975 1.00 63.78 78 PHE A O 1
ATOM 627 N N . SER A 1 79 ? -16.718 14.454 -17.539 1.00 57.12 79 SER A N 1
ATOM 628 C CA . SER A 1 79 ? -15.862 15.487 -18.106 1.00 57.12 79 SER A CA 1
ATOM 629 C C . SER A 1 79 ? -15.720 16.629 -17.097 1.00 57.12 79 SER A C 1
ATOM 631 O O . SER A 1 79 ? -16.600 17.476 -16.986 1.00 57.12 79 SER A O 1
ATOM 633 N N . SER A 1 80 ? -14.615 16.670 -16.362 1.00 52.34 80 SER A N 1
ATOM 634 C CA . SER A 1 80 ? -14.128 17.910 -15.747 1.00 52.34 80 SER A CA 1
ATOM 635 C C . SER A 1 80 ? -12.615 17.833 -15.571 1.00 52.34 80 SER A C 1
ATOM 637 O O . SER A 1 80 ? -12.088 17.846 -14.460 1.00 52.34 80 SER A O 1
ATOM 639 N N . TYR A 1 81 ? -11.915 17.700 -16.695 1.00 51.19 81 TYR A N 1
ATOM 640 C CA . TYR A 1 81 ? -10.486 17.964 -16.767 1.00 51.19 81 TYR A CA 1
ATOM 641 C C . TYR A 1 81 ? -10.323 19.466 -17.042 1.00 51.19 81 TYR A C 1
ATOM 643 O O . TYR A 1 81 ? -10.567 19.918 -18.150 1.00 51.19 81 TYR A O 1
ATOM 651 N N . GLN A 1 82 ? -9.981 20.221 -15.997 1.00 50.06 82 GLN A N 1
ATOM 652 C CA . GLN A 1 82 ? -9.254 21.496 -16.060 1.00 50.06 82 GLN A CA 1
ATOM 653 C C . GLN A 1 82 ? -9.720 22.549 -17.093 1.00 50.06 82 GLN A C 1
ATOM 655 O O . GLN A 1 82 ? -8.996 22.835 -18.038 1.00 50.06 82 GLN A O 1
ATOM 660 N N . ASP A 1 83 ? -10.812 23.260 -16.809 1.00 44.97 83 ASP A N 1
ATOM 661 C CA . ASP A 1 83 ? -10.944 24.670 -17.214 1.00 44.97 83 ASP A CA 1
ATOM 662 C C . ASP A 1 83 ? -10.738 25.544 -15.971 1.00 44.97 83 ASP A C 1
ATOM 664 O O . ASP A 1 83 ? -11.696 25.888 -15.289 1.00 44.97 83 ASP A O 1
ATOM 668 N N . SER A 1 84 ? -9.468 25.804 -15.634 1.00 43.62 84 SER A N 1
ATOM 669 C CA . SER A 1 84 ? -8.963 27.024 -14.966 1.00 43.62 84 SER A CA 1
ATOM 670 C C . SER A 1 84 ? -7.608 26.766 -14.283 1.00 43.62 84 SER A C 1
ATOM 672 O O . SER A 1 84 ? -7.488 26.820 -13.059 1.00 43.62 84 SER A O 1
ATOM 674 N N . TYR A 1 85 ? -6.558 26.499 -15.059 1.00 44.56 85 TYR A N 1
ATOM 675 C CA . TYR A 1 85 ? -5.255 27.060 -14.696 1.00 44.56 85 TYR A CA 1
ATOM 676 C C . TYR A 1 85 ? -5.160 28.378 -15.467 1.00 44.56 85 TYR A C 1
ATOM 678 O O . TYR A 1 85 ? -5.063 28.330 -16.694 1.00 44.56 85 TYR A O 1
ATOM 686 N N . PRO A 1 86 ? -5.269 29.549 -14.813 1.00 41.06 86 PRO A N 1
ATOM 687 C CA . PRO A 1 86 ? -4.920 30.783 -15.482 1.00 41.06 86 PRO A CA 1
ATOM 688 C C . PRO A 1 86 ? -3.436 30.715 -15.828 1.00 41.06 86 PRO A C 1
ATOM 690 O O . PRO A 1 86 ? -2.598 30.352 -14.998 1.00 41.06 86 PRO A O 1
ATOM 693 N N . SER A 1 87 ? -3.173 30.994 -17.100 1.00 43.56 87 SER A N 1
ATOM 694 C CA . SER A 1 87 ? -1.873 31.191 -17.711 1.00 43.56 87 SER A CA 1
ATOM 695 C C . SER A 1 87 ? -0.894 31.874 -16.765 1.00 43.56 87 SER A C 1
ATOM 697 O O . SER A 1 87 ? -1.228 32.834 -16.078 1.00 43.56 87 SER A O 1
ATOM 699 N N . THR A 1 88 ? 0.336 31.379 -16.789 1.00 48.97 88 THR A N 1
ATOM 700 C CA . THR A 1 88 ? 1.532 32.094 -16.357 1.00 48.97 88 THR A CA 1
ATOM 701 C C . THR A 1 88 ? 1.472 33.569 -16.764 1.00 48.97 88 THR A C 1
ATOM 703 O O . THR A 1 88 ? 1.603 33.886 -17.945 1.00 48.97 88 THR A O 1
ATOM 706 N N . GLU A 1 89 ? 1.326 34.457 -15.788 1.00 41.62 89 GLU A N 1
ATOM 707 C CA . GLU A 1 89 ? 1.871 35.807 -15.864 1.00 41.62 89 GLU A CA 1
ATOM 708 C C . GLU A 1 89 ? 3.102 35.830 -14.951 1.00 41.62 89 GLU A C 1
ATOM 710 O O . GLU A 1 89 ? 3.002 36.030 -13.744 1.00 41.62 89 GLU A O 1
ATOM 715 N N . GLU A 1 90 ? 4.275 35.571 -15.531 1.00 44.09 90 GLU A N 1
ATOM 716 C CA . GLU A 1 90 ? 5.466 36.297 -15.094 1.00 44.09 90 GLU A CA 1
ATOM 717 C C . GLU A 1 90 ? 5.391 37.698 -15.707 1.00 44.09 90 GLU A C 1
ATOM 719 O O . GLU A 1 90 ? 5.208 37.818 -16.923 1.00 44.09 90 GLU A O 1
ATOM 724 N N . PRO A 1 91 ? 5.613 38.748 -14.906 1.00 53.88 91 PRO A N 1
ATOM 725 C CA . PRO A 1 91 ? 6.234 39.941 -15.443 1.00 53.88 91 PRO A CA 1
ATOM 726 C C . PRO A 1 91 ? 7.508 40.307 -14.671 1.00 53.88 91 PRO A C 1
ATOM 728 O O . PRO A 1 91 ? 7.457 40.628 -13.486 1.00 53.88 91 PRO A O 1
ATOM 731 N N . SER A 1 92 ? 8.596 40.329 -15.456 1.00 48.31 92 SER A N 1
ATOM 732 C CA . SER A 1 92 ? 9.764 41.240 -15.450 1.00 48.31 92 SER A CA 1
ATOM 733 C C . SER A 1 92 ? 10.642 41.369 -14.208 1.00 48.31 92 SER A C 1
ATOM 735 O O . SER A 1 92 ? 10.172 41.933 -13.199 1.00 48.31 92 SER A O 1
#

Secondary structure (DSSP, 8-state):
-HHHHHHHSS-SSTT---HHHHHHHHHTT--PPPPTTS-HHHHHHHHHHT-SSGGGSPPHHHHHHHHHHHHHHHHHT---S-S---------